Protein AF-A0A0J0V151-F1 (afdb_monomer)

Sequence (86 aa):
MNPSFPETVQYAGIAKTIRERRSIKKGYKPDPVPVELITELLNEAVWAPNHGLREPWRFLFVPTEQKEHFIETVASAFSGEEQEKT

Foldseek 3Di:
DDPDDDPDDPVVVVVCCVVVDDDDDDDDDPDWDDPVVVVVVVVVVLPPDDPPNPSVDDDDDDGPVCVVVVCVVVVVVVPPPPPDDD

Mean predicted aligned error: 10.15 Å

Structure (mmCIF, N/CA/C/O backbone):
data_AF-A0A0J0V151-F1
#
_entry.id   AF-A0A0J0V151-F1
#
loop_
_atom_site.group_PDB
_atom_site.id
_atom_site.type_symbol
_atom_site.label_atom_id
_atom_site.label_alt_id
_atom_site.label_comp_id
_atom_site.label_asym_id
_atom_site.label_entity_id
_atom_site.label_seq_id
_atom_site.pdbx_PDB_ins_code
_atom_site.Cartn_x
_atom_site.Cartn_y
_atom_site.Cartn_z
_atom_site.occupancy
_atom_site.B_iso_or_equiv
_atom_site.auth_seq_id
_atom_site.auth_comp_id
_atom_site.auth_asym_id
_atom_site.auth_atom_id
_atom_site.pdbx_PDB_model_num
ATOM 1 N N . MET A 1 1 ? 31.166 1.003 -25.690 1.00 37.00 1 MET A N 1
ATOM 2 C CA . MET A 1 1 ? 29.939 1.462 -26.369 1.00 37.00 1 MET A CA 1
ATOM 3 C C . MET A 1 1 ? 28.838 1.437 -25.321 1.00 37.00 1 MET A C 1
ATOM 5 O O . MET A 1 1 ? 28.411 0.358 -24.939 1.00 37.00 1 MET A O 1
ATOM 9 N N . ASN A 1 2 ? 28.510 2.595 -24.743 1.00 38.06 2 ASN A N 1
ATOM 10 C CA . ASN A 1 2 ? 27.407 2.706 -23.786 1.00 38.06 2 ASN A CA 1
ATOM 11 C C . ASN A 1 2 ? 26.095 2.527 -24.558 1.00 38.06 2 ASN A C 1
ATOM 13 O O . ASN A 1 2 ? 25.944 3.185 -25.590 1.00 38.06 2 ASN A O 1
ATOM 17 N N . PRO A 1 3 ? 25.161 1.671 -24.113 1.00 47.97 3 PRO A N 1
ATOM 18 C CA . PRO A 1 3 ? 23.839 1.653 -24.708 1.00 47.97 3 PRO A CA 1
ATOM 19 C C . PRO A 1 3 ? 23.169 2.990 -24.381 1.00 47.97 3 PRO A C 1
ATOM 21 O O . PRO A 1 3 ? 22.942 3.321 -23.217 1.00 47.97 3 PRO A O 1
ATOM 24 N N . SER A 1 4 ? 22.928 3.787 -25.422 1.00 47.09 4 SER A N 1
ATOM 25 C CA . SER A 1 4 ? 22.161 5.023 -25.317 1.00 47.09 4 SER A CA 1
ATOM 26 C C . SER A 1 4 ? 20.738 4.644 -24.920 1.00 47.09 4 SER A C 1
ATOM 28 O O . SER A 1 4 ? 20.034 3.985 -25.686 1.00 47.09 4 SER A O 1
ATOM 30 N N . PHE A 1 5 ? 20.333 4.999 -23.701 1.00 53.84 5 PHE A N 1
ATOM 31 C CA . PHE A 1 5 ? 18.930 4.935 -23.312 1.00 53.84 5 PHE A CA 1
ATOM 32 C C . PHE A 1 5 ? 18.154 5.922 -24.194 1.00 53.84 5 PHE A C 1
ATOM 34 O O . PHE A 1 5 ? 18.624 7.047 -24.372 1.00 53.84 5 PHE A O 1
ATOM 41 N N . PRO A 1 6 ? 16.999 5.534 -24.762 1.00 53.50 6 PRO A N 1
ATOM 42 C CA . PRO A 1 6 ? 16.216 6.442 -25.587 1.00 53.50 6 PRO A CA 1
ATOM 43 C C . PRO A 1 6 ? 15.820 7.684 -24.778 1.00 53.50 6 PRO A C 1
ATOM 45 O O . PRO A 1 6 ? 15.279 7.584 -23.672 1.00 53.50 6 PRO A O 1
ATOM 48 N N . GLU A 1 7 ? 16.126 8.857 -25.333 1.00 57.16 7 GLU A N 1
ATOM 49 C CA . GLU A 1 7 ? 15.710 10.148 -24.797 1.00 57.16 7 GLU A CA 1
ATOM 50 C C . GLU A 1 7 ? 14.177 10.257 -24.822 1.00 57.16 7 GLU A C 1
ATOM 52 O O . GLU A 1 7 ? 13.530 9.938 -25.817 1.00 57.16 7 GLU A O 1
ATOM 57 N N . THR A 1 8 ? 13.622 10.763 -23.714 1.00 48.47 8 THR A N 1
ATOM 58 C CA . THR A 1 8 ? 12.210 11.129 -23.475 1.00 48.47 8 THR A CA 1
ATOM 59 C C . THR A 1 8 ? 11.218 10.011 -23.115 1.00 48.47 8 THR A C 1
ATOM 61 O O . THR A 1 8 ? 10.146 9.884 -23.694 1.00 48.47 8 THR A O 1
ATOM 64 N N . VAL A 1 9 ? 11.474 9.284 -22.022 1.00 54.78 9 VAL A N 1
ATOM 65 C CA . VAL A 1 9 ? 10.344 8.891 -21.152 1.00 54.78 9 VAL A CA 1
ATOM 66 C C . VAL A 1 9 ? 10.066 10.076 -20.226 1.00 54.78 9 VAL A C 1
ATOM 68 O O . VAL A 1 9 ? 11.002 10.746 -19.787 1.00 54.78 9 VAL A O 1
ATOM 71 N N . GLN A 1 10 ? 8.797 10.356 -19.930 1.00 54.59 10 GLN A N 1
ATOM 72 C CA . GLN A 1 10 ? 8.332 11.382 -18.988 1.00 54.59 10 GLN A CA 1
ATOM 73 C C . GLN A 1 10 ? 8.775 11.054 -17.537 1.00 54.59 10 GLN A C 1
ATOM 75 O O . GLN A 1 10 ? 7.963 10.862 -16.635 1.00 54.59 10 GLN A O 1
ATOM 80 N N . TYR A 1 11 ? 10.083 10.968 -17.284 1.00 54.78 11 TYR A N 1
ATOM 81 C CA . TYR A 1 11 ? 10.689 10.571 -16.009 1.00 54.78 11 TYR A CA 1
ATOM 82 C C . TYR A 1 11 ? 10.421 11.571 -14.882 1.00 54.78 11 TYR A C 1
ATOM 84 O O . TYR A 1 11 ? 10.545 11.222 -13.707 1.00 54.78 11 TYR A O 1
ATOM 92 N N . ALA A 1 12 ? 10.031 12.805 -15.215 1.00 62.41 12 ALA A N 1
ATOM 93 C CA . ALA A 1 12 ? 9.732 13.840 -14.233 1.00 62.41 12 ALA A CA 1
ATOM 94 C C . ALA A 1 12 ? 8.622 13.412 -13.258 1.00 62.41 12 ALA A C 1
ATOM 96 O O . ALA A 1 12 ? 8.731 13.704 -12.071 1.00 62.41 12 ALA A O 1
ATOM 97 N N . GLY A 1 13 ? 7.604 12.677 -13.727 1.00 86.06 13 GLY A N 1
ATOM 98 C CA . GLY A 1 13 ? 6.491 12.213 -12.892 1.00 86.06 13 GLY A CA 1
ATOM 99 C C . GLY A 1 13 ? 6.925 11.164 -11.868 1.00 86.06 13 GLY A C 1
ATOM 100 O O . GLY A 1 13 ? 6.841 11.399 -10.665 1.00 86.06 13 GLY A O 1
ATOM 101 N N . ILE A 1 14 ? 7.463 10.032 -12.331 1.00 91.31 14 ILE A N 1
ATOM 102 C CA . ILE A 1 14 ? 7.855 8.926 -11.443 1.00 91.31 14 ILE A CA 1
ATOM 103 C C . ILE A 1 14 ? 9.006 9.306 -10.502 1.00 91.31 14 ILE A C 1
ATOM 105 O O . ILE A 1 14 ? 8.949 9.014 -9.308 1.00 91.31 14 ILE A O 1
ATOM 109 N N . ALA A 1 15 ? 10.026 10.020 -10.994 1.00 93.19 15 ALA A N 1
ATOM 110 C CA . ALA A 1 15 ? 11.156 10.432 -10.166 1.00 93.19 15 ALA A CA 1
ATOM 111 C C . ALA A 1 15 ? 10.730 11.428 -9.077 1.00 93.19 15 ALA A C 1
ATOM 113 O O . ALA A 1 15 ? 11.262 11.391 -7.967 1.00 93.19 15 ALA A O 1
ATOM 114 N N . LYS A 1 16 ? 9.763 12.305 -9.372 1.00 91.81 16 LYS A N 1
ATOM 115 C CA . LYS A 1 16 ? 9.158 13.199 -8.381 1.00 91.81 16 LYS A CA 1
ATOM 116 C C . LYS A 1 16 ? 8.353 12.406 -7.351 1.00 91.81 16 LYS A C 1
ATOM 118 O O . LYS A 1 16 ? 8.646 12.535 -6.166 1.00 91.81 16 LYS A O 1
ATOM 123 N N . THR A 1 17 ? 7.448 11.524 -7.780 1.00 93.81 17 THR A N 1
ATOM 124 C CA . THR A 1 17 ? 6.645 10.675 -6.882 1.00 93.81 17 THR A CA 1
ATOM 125 C C . THR A 1 17 ? 7.521 9.877 -5.914 1.00 93.81 17 THR A C 1
ATOM 127 O O . THR A 1 17 ? 7.272 9.881 -4.709 1.00 93.81 17 THR A O 1
ATOM 130 N N . ILE A 1 18 ? 8.602 9.259 -6.408 1.00 93.19 18 ILE A N 1
ATOM 131 C CA . ILE A 1 18 ? 9.553 8.513 -5.568 1.00 93.19 18 ILE A CA 1
ATOM 132 C C . ILE A 1 18 ? 10.206 9.428 -4.521 1.00 93.19 18 ILE A C 1
ATOM 134 O O . ILE A 1 18 ? 10.272 9.067 -3.344 1.00 93.19 18 ILE A O 1
ATOM 138 N N . ARG A 1 19 ? 10.681 10.617 -4.924 1.00 93.56 19 ARG A N 1
ATOM 139 C CA . ARG A 1 19 ? 11.357 11.568 -4.022 1.00 93.56 19 ARG A CA 1
ATOM 140 C C . ARG A 1 19 ? 10.415 12.231 -3.025 1.00 93.56 19 ARG A C 1
ATOM 142 O O . ARG A 1 19 ? 10.864 12.595 -1.939 1.00 93.56 19 ARG A O 1
ATOM 149 N N . GLU A 1 20 ? 9.149 12.417 -3.374 1.00 95.50 20 GLU A N 1
ATOM 150 C CA . GLU A 1 20 ? 8.155 13.097 -2.539 1.00 95.50 20 GLU A CA 1
ATOM 151 C C . GLU A 1 20 ? 7.441 12.155 -1.569 1.00 95.50 20 GLU A C 1
ATOM 153 O O . GLU A 1 20 ? 7.017 12.603 -0.505 1.00 95.50 20 GLU A O 1
ATOM 158 N N . ARG A 1 21 ? 7.365 10.848 -1.859 1.00 96.50 21 ARG A N 1
ATOM 159 C CA . ARG A 1 21 ? 6.735 9.868 -0.964 1.00 96.50 21 ARG A CA 1
ATOM 160 C C . ARG A 1 21 ? 7.338 9.940 0.445 1.00 96.50 21 ARG A C 1
ATOM 162 O O . ARG A 1 21 ? 8.551 9.830 0.644 1.00 96.50 21 ARG A O 1
ATOM 169 N N . ARG A 1 22 ? 6.483 10.090 1.456 1.00 96.69 22 ARG A N 1
ATOM 170 C CA . ARG A 1 22 ? 6.850 10.042 2.879 1.00 96.69 22 ARG A CA 1
ATOM 171 C C . ARG A 1 22 ? 6.062 8.947 3.581 1.00 96.69 22 ARG A C 1
ATOM 173 O O . ARG A 1 22 ? 4.938 8.641 3.201 1.00 96.69 22 ARG A O 1
ATOM 180 N N . SER A 1 23 ? 6.663 8.354 4.609 1.00 96.88 23 SER A N 1
ATOM 181 C CA . SER A 1 23 ? 5.943 7.447 5.504 1.00 96.88 23 SER A CA 1
ATOM 182 C C . SER A 1 23 ? 5.204 8.288 6.541 1.00 96.88 23 SER A C 1
ATOM 184 O O . SER A 1 23 ? 5.834 8.897 7.405 1.00 96.88 23 SER A O 1
ATOM 186 N N . ILE A 1 24 ? 3.880 8.353 6.432 1.00 95.81 24 ILE A N 1
ATOM 187 C CA . ILE A 1 24 ? 3.030 9.109 7.354 1.00 95.81 24 ILE A CA 1
ATOM 188 C C . ILE A 1 24 ? 2.739 8.233 8.578 1.00 95.81 24 ILE A C 1
ATOM 190 O O . ILE A 1 24 ? 2.390 7.066 8.444 1.00 95.81 24 ILE A O 1
ATOM 194 N N . LYS A 1 25 ? 2.929 8.760 9.793 1.00 92.94 25 LYS A N 1
ATOM 195 C CA . LYS A 1 25 ? 2.713 7.997 11.044 1.00 92.94 25 LYS A CA 1
ATOM 196 C C . LYS A 1 25 ? 1.537 8.506 11.877 1.00 92.94 25 LYS A C 1
ATOM 198 O O . LYS A 1 25 ? 1.026 7.774 12.714 1.00 92.94 25 LYS A O 1
ATOM 203 N N . LYS A 1 26 ? 1.145 9.767 11.692 1.00 94.00 26 LYS A N 1
ATOM 204 C CA . LYS A 1 26 ? 0.105 10.466 12.459 1.00 94.00 26 LYS A CA 1
ATOM 205 C C . LYS A 1 26 ? -0.609 11.463 11.548 1.00 94.00 26 LYS A C 1
ATOM 207 O O . LYS A 1 26 ? -0.064 11.825 10.508 1.00 94.00 26 LYS A O 1
ATOM 212 N N . GLY A 1 27 ? -1.786 11.924 11.968 1.00 92.94 27 GLY A N 1
ATOM 213 C CA . GLY A 1 27 ? -2.546 12.943 11.236 1.00 92.94 27 GLY A CA 1
ATOM 214 C C . GLY A 1 27 ? -3.287 12.410 10.008 1.00 92.94 27 GLY A C 1
ATOM 215 O O . GLY A 1 27 ? -3.487 13.152 9.052 1.00 92.94 27 GLY A O 1
ATOM 216 N N . TYR A 1 28 ? -3.675 11.131 10.017 1.00 93.06 28 TYR A N 1
ATOM 217 C CA . TYR A 1 28 ? -4.618 10.601 9.035 1.00 93.06 28 TYR A CA 1
ATOM 218 C C . TYR A 1 28 ? -5.975 11.282 9.207 1.00 93.06 28 TYR A C 1
ATOM 220 O O . TYR A 1 28 ? -6.424 11.499 10.334 1.00 93.06 28 TYR A O 1
ATOM 228 N N . LYS A 1 29 ? -6.614 11.624 8.089 1.00 92.94 29 LYS A N 1
ATOM 229 C CA . LYS A 1 29 ? -7.978 12.149 8.101 1.00 92.94 29 LYS A CA 1
ATOM 230 C C . LYS A 1 29 ? -8.965 11.046 8.512 1.00 92.94 29 LYS A C 1
ATOM 232 O O . LYS A 1 29 ? -8.663 9.873 8.292 1.00 92.94 29 LYS A O 1
ATOM 237 N N . PRO A 1 30 ? -10.121 11.407 9.095 1.00 89.25 30 PRO A N 1
ATOM 238 C CA . PRO A 1 30 ? -11.166 10.439 9.424 1.00 89.25 30 PRO A CA 1
ATOM 239 C C . PRO A 1 30 ? -11.894 9.905 8.182 1.00 89.25 30 PRO A C 1
A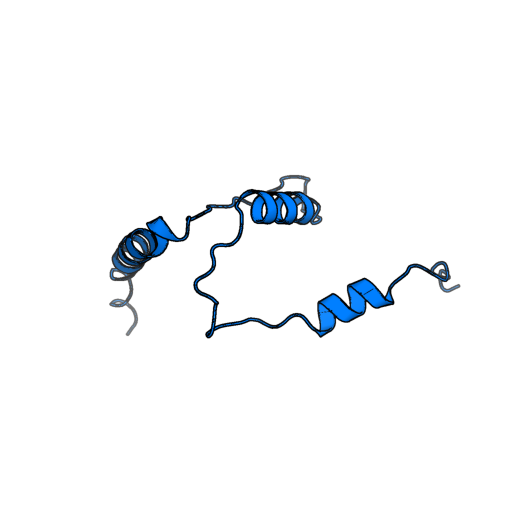TOM 241 O O . PRO A 1 30 ? -12.596 8.905 8.283 1.00 89.25 30 PRO A O 1
ATOM 244 N N . ASP A 1 31 ? -11.742 10.567 7.031 1.00 92.06 31 ASP A N 1
ATOM 245 C CA . ASP A 1 31 ? -12.382 10.171 5.780 1.00 92.06 31 ASP A CA 1
ATOM 246 C C . ASP A 1 31 ? -11.906 8.774 5.337 1.00 92.06 31 ASP A C 1
ATOM 248 O O . ASP A 1 31 ? -10.693 8.561 5.197 1.00 92.06 31 ASP A O 1
ATOM 252 N N . PRO A 1 32 ? -12.825 7.821 5.095 1.00 90.88 32 PRO A N 1
ATOM 253 C CA . PRO A 1 32 ? -12.449 6.508 4.597 1.00 90.88 32 PRO A CA 1
ATOM 254 C C . PRO A 1 32 ? -11.932 6.607 3.159 1.00 90.88 32 PRO A C 1
ATOM 256 O O . PRO A 1 32 ? -12.406 7.407 2.350 1.00 90.88 32 PRO A O 1
ATOM 259 N N . VAL A 1 33 ? -10.964 5.755 2.828 1.00 92.06 33 VAL A N 1
ATOM 260 C CA . VAL A 1 33 ? -10.498 5.589 1.448 1.00 92.06 33 VAL A CA 1
ATOM 261 C C . VAL A 1 33 ? -11.435 4.603 0.739 1.00 92.06 33 VAL A C 1
ATOM 263 O O . VAL A 1 33 ? -11.665 3.524 1.289 1.00 92.06 33 VAL A O 1
ATOM 266 N N . PRO A 1 34 ? -11.961 4.925 -0.460 1.00 93.38 34 PRO A N 1
ATOM 267 C CA . PRO A 1 34 ? -12.806 4.006 -1.219 1.00 93.38 34 PRO A CA 1
ATOM 268 C C . PRO A 1 34 ? -12.107 2.672 -1.497 1.00 93.38 34 PRO A C 1
ATOM 270 O O . PRO A 1 34 ? -10.924 2.638 -1.850 1.00 93.38 34 PRO A O 1
ATOM 273 N N . VAL A 1 35 ? -12.847 1.572 -1.372 1.00 93.94 35 VAL A N 1
ATOM 274 C CA . VAL A 1 35 ? -12.317 0.211 -1.562 1.00 93.94 35 VAL A CA 1
ATOM 275 C C . VAL A 1 35 ? -11.866 0.001 -3.005 1.00 93.94 35 VAL A C 1
ATOM 277 O O . VAL A 1 35 ? -10.862 -0.662 -3.260 1.00 93.94 35 VAL A O 1
ATOM 280 N N . GLU A 1 36 ? -12.565 0.615 -3.952 1.00 95.88 36 GLU A N 1
ATOM 281 C CA . GLU A 1 36 ? -12.279 0.547 -5.381 1.00 95.88 36 GLU A CA 1
ATOM 282 C C . GLU A 1 36 ? -10.906 1.148 -5.684 1.00 95.88 36 GLU A C 1
ATOM 284 O O . GLU A 1 36 ? -10.114 0.536 -6.395 1.00 95.88 36 GLU A O 1
ATOM 289 N N . LEU A 1 37 ? -10.582 2.286 -5.060 1.00 95.75 37 LEU A N 1
ATOM 290 C CA . LEU A 1 37 ? -9.283 2.937 -5.212 1.00 95.75 37 LEU A CA 1
ATOM 291 C C . LEU A 1 37 ? -8.150 2.071 -4.646 1.00 95.75 37 LEU A C 1
ATOM 293 O O . LEU A 1 37 ? -7.096 1.943 -5.261 1.00 95.75 37 LEU A O 1
ATOM 297 N N . ILE A 1 38 ? -8.354 1.456 -3.479 1.00 95.62 38 ILE A N 1
ATOM 298 C CA . ILE A 1 38 ? -7.364 0.536 -2.896 1.00 95.62 38 ILE A CA 1
ATOM 299 C C . ILE A 1 38 ? -7.152 -0.661 -3.825 1.00 95.62 38 ILE A C 1
ATOM 301 O O . ILE A 1 38 ? -6.015 -1.058 -4.074 1.00 95.62 38 ILE A O 1
ATOM 305 N N . THR A 1 39 ? -8.239 -1.210 -4.363 1.00 96.31 39 THR A N 1
ATOM 306 C CA . THR A 1 39 ? -8.207 -2.350 -5.283 1.00 96.31 39 THR A CA 1
ATOM 307 C C . THR A 1 39 ? -7.459 -2.012 -6.572 1.00 96.31 39 THR A C 1
ATOM 309 O O . THR A 1 39 ? -6.597 -2.780 -6.991 1.00 96.31 39 THR A O 1
ATOM 312 N N . GLU A 1 40 ? -7.728 -0.849 -7.169 1.00 97.81 40 GLU A N 1
ATOM 313 C CA . GLU A 1 40 ? -7.019 -0.340 -8.348 1.00 97.81 40 GLU A CA 1
ATOM 314 C C . GLU A 1 40 ? -5.512 -0.230 -8.086 1.00 97.81 40 GLU A C 1
ATOM 316 O O . GLU A 1 40 ? -4.706 -0.789 -8.827 1.00 97.81 40 GLU A O 1
ATOM 321 N N . LEU A 1 41 ? -5.121 0.397 -6.972 1.00 97.19 41 LEU A N 1
ATOM 322 C CA . LEU A 1 41 ? -3.712 0.548 -6.605 1.00 97.19 41 LEU A CA 1
ATOM 323 C C . LEU A 1 41 ? -3.009 -0.798 -6.382 1.00 97.19 41 LEU A C 1
ATOM 325 O O . LEU A 1 41 ? -1.847 -0.956 -6.758 1.00 97.19 41 LEU A O 1
ATOM 329 N N . LEU A 1 42 ? -3.690 -1.773 -5.774 1.00 97.31 42 LEU A N 1
ATOM 330 C CA . LEU A 1 42 ? -3.138 -3.114 -5.584 1.00 97.31 42 LEU A CA 1
ATOM 331 C C . LEU A 1 42 ? -3.008 -3.869 -6.913 1.00 97.31 42 LEU A C 1
ATOM 333 O O . LEU A 1 42 ? -1.992 -4.530 -7.114 1.00 97.31 42 LEU A O 1
ATOM 337 N N . ASN A 1 43 ? -3.968 -3.726 -7.831 1.00 97.38 43 ASN A N 1
ATOM 338 C CA . ASN A 1 43 ? -3.899 -4.307 -9.177 1.00 97.38 43 ASN A CA 1
ATOM 339 C C . ASN A 1 43 ? -2.743 -3.738 -10.013 1.00 97.38 43 ASN A C 1
ATOM 341 O O . ASN A 1 43 ? -2.179 -4.455 -10.832 1.00 97.38 43 ASN A O 1
ATOM 345 N N . GLU A 1 44 ? -2.343 -2.487 -9.796 1.00 97.31 44 GLU A N 1
ATOM 346 C CA . GLU A 1 44 ? -1.107 -1.955 -10.383 1.00 97.31 44 GLU A CA 1
ATOM 347 C C . GLU A 1 44 ? 0.138 -2.521 -9.674 1.00 97.31 44 GLU A C 1
ATOM 349 O O . GLU A 1 44 ? 1.134 -2.871 -10.308 1.00 97.31 44 GLU A O 1
ATOM 354 N N . ALA A 1 45 ? 0.086 -2.677 -8.347 1.00 96.50 45 ALA A N 1
ATOM 355 C CA . ALA A 1 45 ? 1.217 -3.146 -7.548 1.00 96.50 45 ALA A CA 1
ATOM 356 C C . ALA A 1 45 ? 1.620 -4.607 -7.824 1.00 96.50 45 ALA A C 1
ATOM 358 O O . ALA A 1 45 ? 2.800 -4.941 -7.684 1.00 96.50 45 ALA A O 1
ATOM 359 N N . V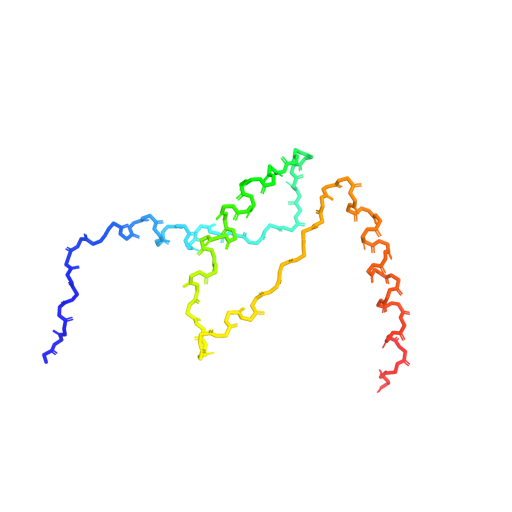AL A 1 46 ? 0.684 -5.478 -8.229 1.00 96.94 46 VAL A N 1
ATOM 360 C CA . VAL A 1 46 ? 0.995 -6.890 -8.539 1.00 96.94 46 VAL A CA 1
ATOM 361 C C . VAL A 1 46 ? 1.891 -7.057 -9.769 1.00 96.94 46 VAL A C 1
ATOM 363 O O . VAL A 1 46 ? 2.516 -8.096 -9.932 1.00 96.94 46 VAL A O 1
ATOM 366 N N . TRP A 1 47 ? 2.060 -6.030 -10.602 1.00 95.75 47 TRP A N 1
ATOM 367 C CA . TRP A 1 47 ? 3.010 -6.077 -11.720 1.00 95.75 47 TRP A CA 1
ATOM 368 C C . TRP A 1 47 ? 4.482 -6.017 -11.285 1.00 95.75 47 TRP A C 1
ATOM 370 O O . TRP A 1 47 ? 5.386 -6.039 -12.125 1.00 95.75 47 TRP A O 1
ATOM 380 N N . ALA A 1 48 ? 4.756 -5.955 -9.978 1.00 96.19 48 ALA A N 1
ATOM 381 C CA . ALA A 1 48 ? 6.108 -6.027 -9.452 1.00 96.19 48 ALA A CA 1
ATOM 382 C C . ALA A 1 48 ?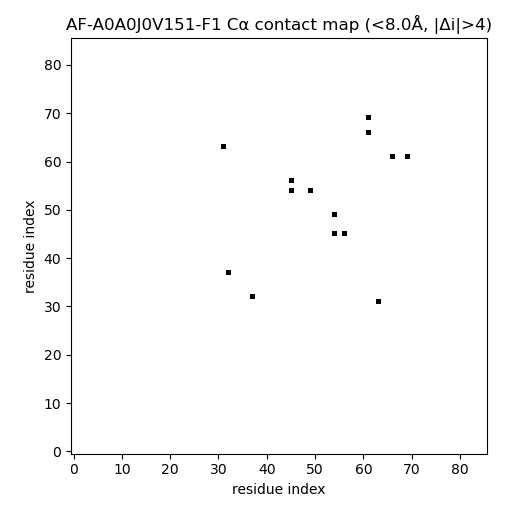 6.827 -7.320 -9.907 1.00 96.19 48 ALA A C 1
ATOM 384 O O . ALA A 1 48 ? 6.286 -8.427 -9.789 1.00 96.19 48 ALA A O 1
ATOM 385 N N . PRO A 1 49 ? 8.082 -7.223 -10.389 1.00 96.00 49 PRO A N 1
ATOM 386 C CA . PRO A 1 49 ? 8.833 -8.396 -10.810 1.00 96.00 49 PRO A CA 1
ATOM 387 C C . PRO A 1 49 ? 9.071 -9.327 -9.618 1.00 96.00 49 PRO A C 1
ATOM 389 O O . PRO A 1 49 ? 9.475 -8.897 -8.537 1.00 96.00 49 PRO A O 1
ATOM 392 N N . ASN A 1 50 ? 8.848 -10.623 -9.823 1.00 96.19 50 ASN A N 1
ATOM 393 C CA . ASN A 1 50 ? 8.996 -11.636 -8.787 1.00 96.19 50 ASN A CA 1
ATOM 394 C C . ASN A 1 50 ? 9.680 -12.893 -9.333 1.00 96.19 50 ASN A C 1
ATOM 396 O O . ASN A 1 50 ? 9.598 -13.216 -10.520 1.00 96.19 50 ASN A O 1
ATOM 400 N N . HIS A 1 51 ? 10.394 -13.603 -8.460 1.00 94.00 51 HIS A N 1
ATOM 401 C CA . HIS A 1 51 ? 11.138 -14.787 -8.867 1.00 94.00 51 HIS A CA 1
ATOM 402 C C . HIS A 1 51 ? 10.190 -15.948 -9.191 1.00 94.00 51 HIS A C 1
ATOM 404 O O . HIS A 1 51 ? 9.398 -16.373 -8.349 1.00 94.00 51 HIS A O 1
ATOM 410 N N . GLY A 1 52 ? 10.312 -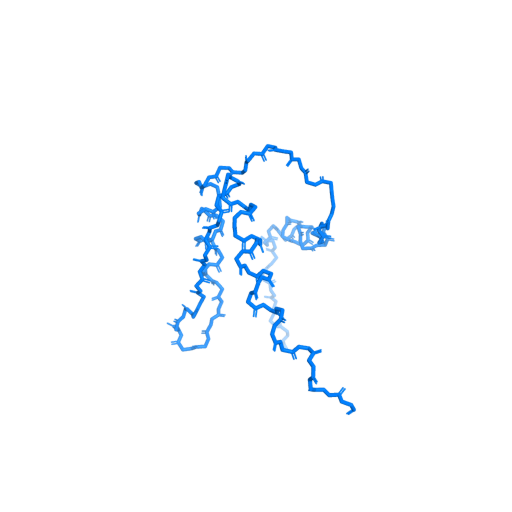16.485 -10.405 1.00 92.19 52 GLY A N 1
ATOM 411 C CA . GLY A 1 52 ? 9.555 -17.654 -10.845 1.00 92.19 52 GLY A CA 1
ATOM 412 C C . GLY A 1 52 ? 8.061 -17.410 -11.061 1.00 92.19 52 GLY A C 1
ATOM 413 O O . GLY A 1 52 ? 7.317 -18.383 -10.995 1.00 92.19 52 GLY A O 1
ATOM 414 N N . LEU A 1 53 ? 7.631 -16.156 -11.284 1.00 89.25 53 LEU A N 1
ATOM 415 C CA . LEU A 1 53 ? 6.227 -15.782 -11.544 1.00 89.25 53 LEU A CA 1
ATOM 416 C C . LEU A 1 53 ? 5.248 -16.360 -10.506 1.00 89.25 53 LEU A C 1
ATOM 418 O O . LEU A 1 53 ? 4.148 -16.792 -10.825 1.00 89.25 53 LEU A O 1
ATOM 422 N N . ARG A 1 54 ? 5.685 -16.416 -9.247 1.00 94.38 54 ARG A N 1
ATOM 423 C CA . ARG A 1 54 ? 4.914 -16.979 -8.136 1.00 94.38 54 ARG A CA 1
ATOM 424 C C . ARG A 1 54 ? 3.879 -16.021 -7.573 1.00 94.38 54 ARG A C 1
ATOM 426 O O . ARG A 1 54 ? 3.002 -16.479 -6.850 1.00 94.38 54 ARG A O 1
ATOM 433 N N . GLU A 1 55 ? 4.044 -14.722 -7.823 1.00 94.31 55 GLU A N 1
ATOM 434 C CA . GLU A 1 55 ? 3.128 -13.671 -7.361 1.00 94.31 55 GLU A CA 1
ATOM 435 C C . GLU A 1 55 ? 2.740 -13.865 -5.876 1.00 94.31 55 GLU A C 1
ATOM 437 O O . GLU A 1 55 ? 1.574 -14.079 -5.524 1.00 94.31 55 GLU A O 1
ATOM 442 N N . PRO A 1 56 ? 3.740 -13.910 -4.968 1.00 96.19 56 PRO A N 1
ATOM 443 C CA . PRO A 1 56 ? 3.545 -14.448 -3.621 1.00 96.19 56 PRO A CA 1
ATOM 444 C C . PRO A 1 56 ? 2.754 -13.514 -2.698 1.00 96.19 56 PRO A C 1
ATOM 446 O O . PRO A 1 56 ? 2.400 -13.906 -1.588 1.00 96.19 56 PRO A O 1
ATOM 449 N N . TRP A 1 57 ? 2.498 -12.276 -3.120 1.00 96.69 57 TRP A N 1
ATOM 450 C CA . TRP A 1 57 ? 1.784 -11.284 -2.326 1.00 96.69 57 TRP A CA 1
ATOM 451 C C . TRP A 1 57 ? 0.368 -11.750 -1.989 1.00 96.69 57 TRP A C 1
ATOM 453 O O . TRP A 1 57 ? -0.375 -12.278 -2.818 1.00 96.69 57 TRP A O 1
ATOM 463 N N . ARG A 1 58 ? -0.014 -11.534 -0.735 1.00 96.50 58 ARG A N 1
ATOM 464 C CA . ARG A 1 58 ? -1.373 -11.701 -0.231 1.00 96.50 58 ARG A CA 1
ATOM 465 C C . ARG A 1 58 ? -1.726 -10.426 0.510 1.00 96.50 58 ARG A C 1
ATOM 467 O O . ARG A 1 58 ? -0.919 -9.927 1.291 1.00 96.50 58 ARG A O 1
ATOM 474 N N . PHE A 1 59 ? -2.914 -9.906 0.247 1.00 95.81 59 PHE A N 1
ATOM 475 C CA . PHE A 1 59 ? -3.400 -8.682 0.864 1.00 95.81 59 PHE A CA 1
ATOM 476 C C . PHE A 1 59 ? -4.611 -9.019 1.725 1.00 95.81 59 PHE A C 1
ATOM 478 O O . PHE A 1 59 ? -5.532 -9.691 1.268 1.00 95.81 59 PHE A O 1
ATOM 485 N N . LEU A 1 60 ? -4.591 -8.557 2.973 1.00 93.12 60 LEU A N 1
ATOM 486 C CA . LEU A 1 60 ? -5.744 -8.571 3.864 1.00 93.12 60 LEU A CA 1
ATOM 487 C C . LEU A 1 60 ? -6.197 -7.125 4.024 1.00 93.12 60 LEU A C 1
ATOM 489 O O . LEU A 1 60 ? -5.435 -6.285 4.502 1.00 93.12 60 LEU A O 1
ATOM 493 N N . PHE A 1 61 ? -7.413 -6.833 3.577 1.00 92.56 61 PHE A N 1
ATOM 494 C CA . PHE A 1 61 ? -8.006 -5.513 3.717 1.00 92.56 61 PHE A CA 1
ATOM 495 C C . PHE A 1 61 ? -8.892 -5.479 4.959 1.00 92.56 61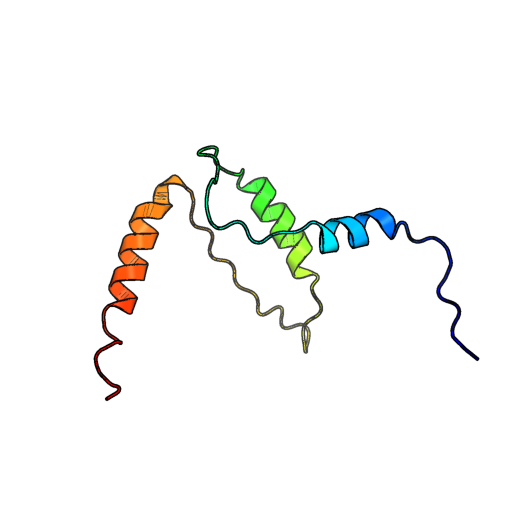 PHE A C 1
ATOM 497 O O . PHE A 1 61 ? -9.771 -6.323 5.121 1.00 92.56 61 PHE A O 1
ATOM 504 N N . VAL A 1 62 ? -8.652 -4.492 5.821 1.00 92.88 62 VAL A N 1
ATOM 505 C CA . VAL A 1 62 ? -9.461 -4.232 7.012 1.00 92.88 62 VAL A CA 1
ATOM 506 C C . VAL A 1 62 ? -10.154 -2.887 6.809 1.00 92.88 62 VAL A C 1
ATOM 508 O O . VAL A 1 62 ? -9.470 -1.857 6.799 1.00 92.88 62 VAL A O 1
ATOM 511 N N . PRO A 1 63 ? -11.484 -2.876 6.630 1.00 89.62 63 PRO A N 1
ATOM 512 C CA . PRO A 1 63 ? -12.251 -1.643 6.521 1.00 89.62 63 PRO A CA 1
ATOM 513 C C . PRO A 1 63 ? -12.118 -0.761 7.769 1.00 89.62 63 PRO A C 1
ATOM 515 O O . PRO A 1 63 ? -11.878 -1.255 8.875 1.00 89.62 63 PRO A O 1
ATOM 518 N N . THR A 1 64 ? -12.300 0.552 7.612 1.00 89.12 64 THR A N 1
ATOM 519 C CA . THR A 1 64 ? -12.148 1.527 8.706 1.00 89.12 64 THR A CA 1
ATOM 520 C C . THR A 1 64 ? -13.051 1.205 9.898 1.00 89.12 64 THR A C 1
AT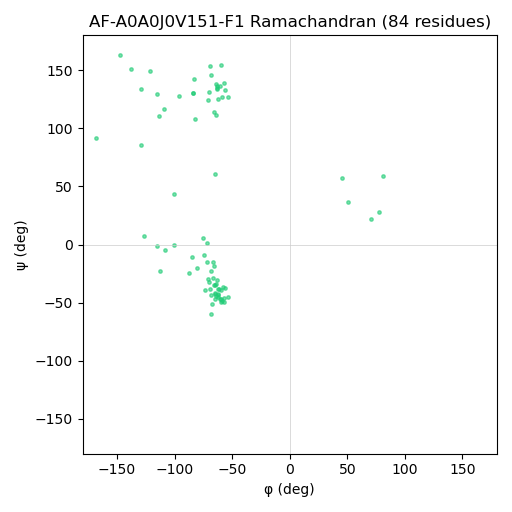OM 522 O O . THR A 1 64 ? -12.621 1.332 11.041 1.00 89.12 64 THR A O 1
ATOM 525 N N . GLU A 1 65 ? -14.263 0.723 9.643 1.00 90.81 65 GLU A N 1
ATOM 526 C CA . GLU A 1 65 ? -15.248 0.338 10.651 1.00 90.81 65 GLU A CA 1
ATOM 527 C C . GLU A 1 65 ? -14.854 -0.903 11.469 1.00 90.81 65 GLU A C 1
ATOM 529 O O . GLU A 1 65 ? -15.316 -1.056 12.596 1.00 90.81 65 GLU A O 1
ATOM 534 N N . GLN A 1 66 ? -13.969 -1.763 10.952 1.00 92.31 66 GLN A N 1
ATOM 535 C CA . GLN A 1 66 ? -13.484 -2.963 11.653 1.00 92.31 66 GLN A CA 1
ATOM 536 C C . GLN A 1 66 ? -12.098 -2.774 12.281 1.00 92.31 66 GLN A C 1
ATOM 538 O O . GLN A 1 66 ? -11.558 -3.693 12.900 1.00 92.31 66 GLN A O 1
ATOM 543 N N . LYS A 1 67 ? -11.506 -1.587 12.127 1.00 90.50 67 LYS A N 1
ATOM 544 C CA . LYS A 1 67 ? -10.129 -1.306 12.532 1.00 90.50 67 LYS A CA 1
ATOM 545 C C . LYS A 1 67 ? -9.873 -1.586 14.014 1.00 90.50 67 LYS A C 1
ATOM 547 O O . LYS A 1 67 ? -8.864 -2.206 14.327 1.00 90.50 67 LYS A O 1
ATOM 552 N N . GLU A 1 68 ? -10.757 -1.142 14.906 1.00 92.50 68 GLU A N 1
ATOM 553 C CA . GLU A 1 68 ? -10.559 -1.313 16.355 1.00 92.50 68 GLU A CA 1
ATOM 554 C C . GLU A 1 68 ? -10.583 -2.794 16.749 1.00 92.50 68 GLU A C 1
ATOM 556 O O . GLU A 1 68 ? -9.649 -3.278 17.383 1.00 92.50 68 GLU A O 1
ATOM 561 N N . HIS A 1 69 ? -11.569 -3.549 16.255 1.00 93.94 69 HIS A N 1
ATOM 562 C CA . HIS A 1 69 ? -11.650 -4.991 16.494 1.00 93.94 69 HIS A CA 1
ATOM 563 C C . HIS A 1 69 ? -10.414 -5.743 15.970 1.00 93.94 69 HIS A C 1
ATOM 565 O O . HIS A 1 69 ? -9.897 -6.658 16.618 1.00 93.94 69 HIS A O 1
ATOM 571 N N . PHE A 1 70 ? -9.902 -5.339 14.803 1.00 93.56 70 PHE A N 1
ATOM 572 C CA . PHE A 1 70 ? -8.667 -5.894 14.260 1.00 93.56 70 PHE A CA 1
ATOM 573 C C . PHE A 1 70 ? -7.457 -5.575 15.146 1.00 93.56 70 PHE A C 1
ATOM 575 O O . PHE A 1 70 ? -6.663 -6.470 15.424 1.00 93.56 70 PHE A O 1
ATOM 582 N N . ILE A 1 71 ? -7.324 -4.331 15.623 1.00 91.81 71 ILE A N 1
ATOM 583 C CA . ILE A 1 71 ? -6.237 -3.931 16.529 1.00 91.81 71 ILE A CA 1
ATOM 584 C C . ILE A 1 71 ? -6.279 -4.757 17.813 1.00 91.81 71 ILE A C 1
ATOM 586 O O . ILE A 1 71 ? -5.244 -5.282 18.212 1.00 91.81 71 ILE A O 1
ATOM 590 N N . GLU A 1 72 ? -7.449 -4.910 18.431 1.00 93.06 72 GLU A N 1
ATOM 591 C CA . GLU A 1 72 ? -7.625 -5.716 19.644 1.00 93.06 72 GLU A CA 1
ATOM 592 C C . GLU A 1 72 ? -7.201 -7.171 19.420 1.00 93.06 72 GLU A C 1
ATOM 594 O O . GLU A 1 72 ? -6.396 -7.718 20.177 1.00 93.06 72 GLU A O 1
ATOM 599 N N . THR A 1 73 ? -7.686 -7.776 18.333 1.00 92.31 73 THR A N 1
ATOM 600 C CA . THR A 1 73 ? -7.369 -9.162 17.970 1.00 92.31 73 THR A CA 1
ATOM 601 C C . THR A 1 73 ? -5.865 -9.342 17.773 1.00 92.31 73 THR A C 1
ATOM 603 O O . THR A 1 73 ? -5.259 -10.236 18.363 1.00 92.31 73 THR A O 1
ATOM 606 N N . VAL A 1 74 ? -5.236 -8.463 16.991 1.00 90.31 74 VAL A N 1
ATOM 607 C CA . VAL A 1 74 ? -3.804 -8.540 16.682 1.00 90.31 74 VAL A CA 1
ATOM 608 C C . VAL A 1 74 ? -2.945 -8.259 17.917 1.00 90.31 74 VAL A C 1
ATOM 610 O O . VAL A 1 74 ? -1.997 -8.996 18.173 1.00 90.31 74 VAL A O 1
ATOM 613 N N . ALA A 1 75 ? -3.278 -7.246 18.719 1.00 87.94 75 ALA A N 1
ATOM 614 C CA . ALA A 1 75 ? -2.549 -6.928 19.948 1.00 87.94 75 ALA A CA 1
ATOM 615 C C . ALA A 1 75 ? -2.597 -8.084 20.961 1.00 87.94 75 ALA A C 1
ATOM 617 O O . ALA A 1 75 ? -1.590 -8.387 21.606 1.00 87.94 75 ALA A O 1
ATOM 618 N N . SER A 1 76 ? -3.740 -8.774 21.063 1.00 89.69 76 SER A N 1
ATOM 619 C CA . SER A 1 76 ? -3.883 -9.931 21.953 1.00 89.69 76 SER A CA 1
ATOM 620 C C . SER A 1 76 ? -2.982 -11.107 21.554 1.00 89.69 76 SER A C 1
ATOM 622 O O . SER A 1 76 ? -2.448 -11.784 22.428 1.00 89.69 76 SER A O 1
ATOM 624 N N . ALA A 1 77 ? -2.738 -11.302 20.252 1.00 86.38 77 ALA A N 1
ATOM 625 C CA . ALA A 1 77 ? -1.883 -12.372 19.742 1.00 86.38 77 ALA A CA 1
ATOM 626 C C . ALA A 1 77 ? -0.391 -12.152 20.055 1.00 86.38 77 ALA A C 1
ATOM 628 O O . ALA A 1 77 ? 0.332 -13.115 20.292 1.00 86.38 77 ALA A O 1
ATOM 629 N N . PHE A 1 78 ? 0.070 -10.898 20.101 1.00 72.69 78 PHE A N 1
ATOM 630 C CA . PHE A 1 78 ? 1.473 -10.565 20.393 1.00 72.69 78 PHE A CA 1
ATOM 631 C C . PHE A 1 78 ? 1.800 -10.480 21.889 1.00 72.69 78 PHE A C 1
ATOM 633 O O . PHE A 1 78 ? 2.968 -10.458 22.265 1.00 72.69 78 PHE A O 1
ATOM 640 N N . SER A 1 79 ? 0.792 -10.482 22.762 1.00 64.75 79 SER A N 1
ATOM 641 C CA . SER A 1 79 ? 0.984 -10.350 24.215 1.00 64.75 79 SER A CA 1
ATOM 642 C C . SER A 1 79 ? 1.516 -11.629 24.897 1.00 64.75 79 SER A C 1
ATOM 644 O O . SER A 1 79 ? 1.607 -11.674 26.121 1.00 64.75 79 SER A O 1
ATOM 646 N N . GLY A 1 80 ? 1.862 -12.666 24.121 1.00 57.41 80 GLY A N 1
ATOM 647 C CA . GLY A 1 80 ? 2.337 -13.967 24.608 1.00 57.41 80 GLY A CA 1
ATOM 648 C C . GLY A 1 80 ? 3.824 -14.286 24.390 1.00 57.41 80 GLY A C 1
ATOM 649 O O . GLY A 1 80 ? 4.263 -15.321 24.878 1.00 57.41 80 GLY A O 1
ATOM 650 N N . GLU A 1 81 ? 4.609 -13.450 23.692 1.00 56.00 81 GLU A N 1
ATOM 651 C CA . GLU A 1 81 ? 5.987 -13.811 23.274 1.00 56.00 81 GLU A CA 1
ATOM 652 C C . GLU A 1 81 ? 7.126 -12.966 23.896 1.00 56.00 81 GLU A C 1
ATOM 654 O O . GLU A 1 81 ? 8.298 -13.270 23.684 1.00 56.00 81 GLU A O 1
ATOM 659 N N . GLU A 1 82 ? 6.844 -11.965 24.740 1.00 55.22 82 GLU A N 1
ATOM 660 C CA . GLU A 1 82 ? 7.876 -11.112 25.376 1.00 55.22 82 GLU A CA 1
ATOM 661 C C . GLU A 1 82 ? 8.204 -11.480 26.844 1.00 55.22 82 GLU A C 1
ATOM 663 O O . GLU A 1 82 ? 8.372 -10.605 27.693 1.00 55.22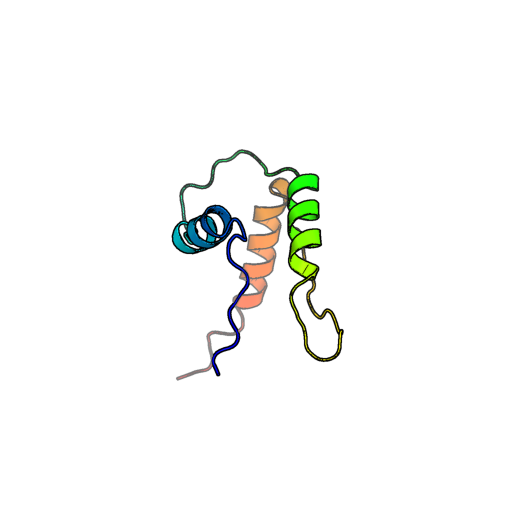 82 GLU A O 1
ATOM 668 N N . GLN A 1 83 ? 8.342 -12.775 27.170 1.00 52.56 83 GLN A N 1
ATOM 669 C CA . GLN A 1 83 ? 8.908 -13.216 28.467 1.00 52.56 83 GLN A CA 1
ATOM 670 C C . GLN A 1 83 ? 10.083 -14.209 28.396 1.00 52.56 83 GLN A C 1
ATOM 672 O O . GLN A 1 83 ? 10.572 -14.632 29.440 1.00 52.56 83 GLN A O 1
ATOM 677 N N . GLU A 1 84 ? 10.638 -14.510 27.219 1.00 49.25 84 GLU A N 1
ATOM 678 C CA . GLU A 1 84 ? 11.890 -15.279 27.124 1.00 49.25 84 GLU A CA 1
ATOM 679 C C . GLU A 1 84 ? 12.911 -14.590 26.218 1.00 49.25 84 GLU A C 1
ATOM 681 O O . GLU A 1 84 ? 13.030 -14.880 25.030 1.00 49.25 84 GLU A O 1
ATOM 686 N N . LYS A 1 85 ? 13.671 -13.667 26.813 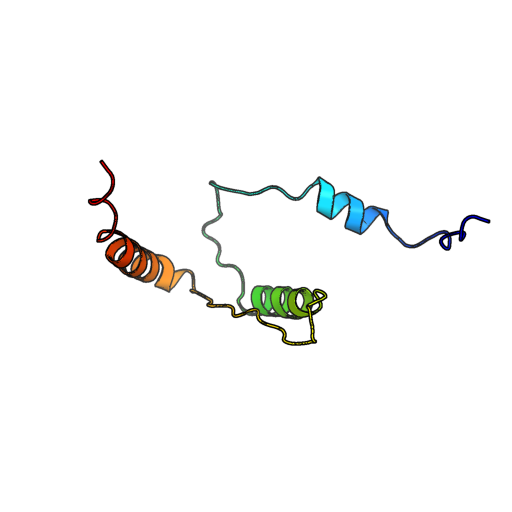1.00 40.16 85 LYS A N 1
ATOM 687 C CA . LYS A 1 85 ? 15.101 -13.448 26.536 1.00 40.16 85 LYS A CA 1
ATOM 688 C C . LYS A 1 85 ? 15.677 -12.522 27.608 1.00 40.16 85 LYS A C 1
ATOM 690 O O . LYS A 1 85 ? 15.5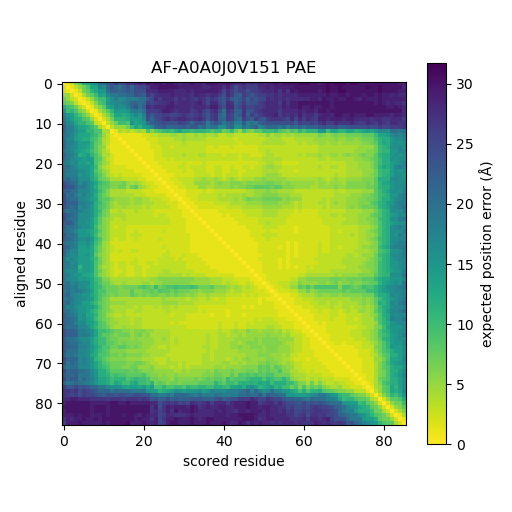80 -11.301 27.519 1.00 40.16 85 LYS A O 1
ATOM 695 N N . THR A 1 86 ? 16.195 -13.163 28.656 1.00 40.94 86 THR A N 1
ATOM 696 C CA . THR A 1 86 ? 17.228 -12.619 29.553 1.00 40.94 86 THR A CA 1
ATOM 697 C C . THR A 1 86 ? 18.549 -12.514 28.799 1.00 40.94 86 THR A C 1
ATOM 699 O O . THR A 1 86 ? 18.784 -13.384 27.927 1.00 40.94 86 THR A O 1
#

Secondary structure (DSSP, 8-state):
----PPS---HHHHHHHHHH-----S---SSPPPHHHHHHHHHHHTTS--GGG----------GGGHHHHHHHHHHHHTTSTT---

pLDDT: mean 83.49, std 18.38, range [37.0, 97.81]

Radius of gyration: 20.18 Å; Cα contacts (8 Å, |Δi|>4): 7; chains: 1; bounding box: 45×32×56 Å

Solvent-accessible surface area (backbone atoms only — not comparable to full-atom values): 6088 Å² total; per-residue (Å²): 134,78,83,79,73,79,86,82,67,80,52,68,59,61,58,45,52,64,72,65,64,74,89,81,88,72,88,77,71,89,73,79,77,59,67,66,60,54,50,53,55,48,65,59,55,68,72,57,90,56,81,87,79,60,71,83,80,80,85,87,86,74,54,80,92,48,42,65,64,51,50,53,56,54,52,59,68,62,74,76,69,89,84,81,80,133